Protein AF-A0A6N0BYC1-F1 (afdb_monomer)

Radius of gyration: 35.53 Å; Cα contacts (8 Å, |Δi|>4): 227; chains: 1; bounding box: 70×88×106 Å

pLDDT: mean 81.84, std 19.6, range [40.34, 98.81]

Foldseek 3Di:
DDDDDDDDDDDDDDDDPPDDDPDPPPPDPPPPAFWKKWWDDQFWIKIWGDDFQKIKIAIAGPVPRHFAAPKDKFKDKQNDTFHWADDDRRIIMTGHPGGDDAAKIKIWIWIDDPVDIDIIIMITHGDDPPPPCPVVVVVVVVVVVVVVVVVVVVVVVVVCVVVVPDDDPDDDDD

Mean predicted aligned error: 16.38 Å

Nearest PDB structures (foldseek):
  2yn3-assembly1_A  TM=4.809E-01  e=4.732E-02  Salmonella enterica subsp. enterica serovar Typhimurium str. LT2
  3mlp-assembly2_F  TM=4.481E-01  e=7.567E-02  Mus musculus
  7z0l-assembly1_A  TM=4.820E-01  e=8.333E-01  Mus musculus
  8v2c-assembly1_B  TM=4.991E-01  e=1.730E+00  Mus musculus
  3s9d-assembly1_B  TM=3.791E-01  e=1.404E+00  Homo sapiens

Secondary structure (DSSP, 8-state):
----------PPP-----------------PPPPPEEEEE-SSEEEEEEEETTEEEEEEEETTT-PBPTT-EEEEEETTEEE--EEEETTEEEEE-SSPPPSEEEEEEEEEE-SS-EEEEEEEEEE---S-THHHHHHHHHHHHHHHHHHHHHHHHHHHHHHHTT---------

Structure (mmCIF, N/CA/C/O backbone):
data_AF-A0A6N0BYC1-F1
#
_entry.id   AF-A0A6N0BYC1-F1
#
loop_
_atom_site.group_PDB
_atom_site.id
_atom_site.type_symbol
_atom_site.label_atom_id
_atom_site.label_alt_id
_atom_site.label_comp_id
_atom_site.label_asym_id
_atom_site.label_entity_id
_atom_site.label_seq_id
_atom_site.pdbx_PDB_ins_code
_atom_site.Cartn_x
_atom_site.Cartn_y
_atom_site.Cartn_z
_atom_site.occupancy
_atom_site.B_iso_or_equiv
_atom_site.auth_seq_id
_atom_site.auth_comp_id
_atom_site.auth_asym_id
_atom_site.auth_atom_id
_atom_site.pdbx_PDB_model_num
ATOM 1 N N . MET A 1 1 ? -57.024 -74.323 9.956 1.00 41.88 1 MET A N 1
ATOM 2 C CA . MET A 1 1 ? -56.116 -74.323 8.789 1.00 41.88 1 MET A CA 1
ATOM 3 C C . MET A 1 1 ? -55.891 -72.874 8.392 1.00 41.88 1 MET A C 1
ATOM 5 O O . MET A 1 1 ? -56.875 -72.208 8.110 1.00 41.88 1 MET A O 1
ATOM 9 N N . GLY A 1 2 ? -54.646 -72.390 8.446 1.00 40.34 2 GLY A N 1
ATOM 10 C CA . GLY A 1 2 ? -54.258 -71.046 7.998 1.00 40.34 2 GLY A CA 1
ATOM 11 C C . GLY A 1 2 ? -53.509 -70.246 9.064 1.00 40.34 2 GLY A C 1
ATOM 12 O O . GLY A 1 2 ? -54.106 -69.399 9.715 1.00 40.34 2 GLY A O 1
ATOM 13 N N . LEU A 1 3 ? -52.218 -70.534 9.263 1.00 41.38 3 LEU A N 1
ATOM 14 C CA . LEU A 1 3 ? -51.324 -69.700 10.071 1.00 41.38 3 LEU A CA 1
ATOM 15 C C . LEU A 1 3 ? -50.590 -68.743 9.122 1.00 41.38 3 LEU A C 1
ATOM 17 O O . LEU A 1 3 ? -49.748 -69.165 8.332 1.00 41.38 3 LEU A O 1
ATOM 21 N N . THR A 1 4 ? -50.958 -67.468 9.166 1.00 45.88 4 THR A N 1
ATOM 22 C CA . T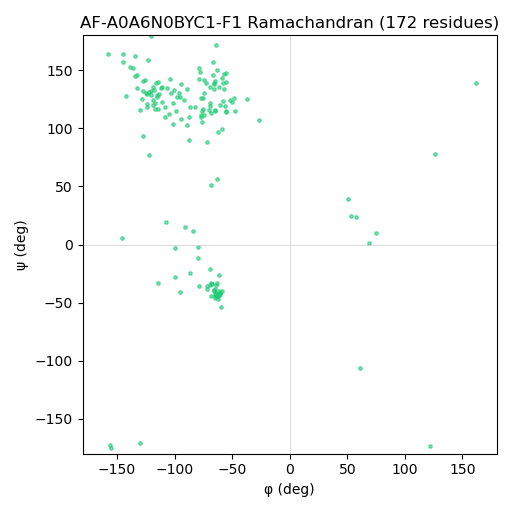HR A 1 4 ? -50.322 -66.373 8.428 1.00 45.88 4 THR A CA 1
ATOM 23 C C . THR A 1 4 ? -48.998 -66.031 9.110 1.00 45.88 4 THR A C 1
ATOM 25 O O . THR A 1 4 ? -48.996 -65.604 10.262 1.00 45.88 4 THR A O 1
ATOM 28 N N . VAL A 1 5 ? -47.867 -66.216 8.427 1.00 48.06 5 VAL A N 1
ATOM 29 C CA . VAL A 1 5 ? -46.555 -65.766 8.917 1.00 48.06 5 VAL A CA 1
ATOM 30 C C . VAL A 1 5 ? -46.204 -64.472 8.190 1.00 48.06 5 VAL A C 1
ATOM 32 O O . VAL A 1 5 ? -45.851 -64.486 7.015 1.00 48.06 5 VAL A O 1
ATOM 35 N N . LEU A 1 6 ? -46.349 -63.347 8.890 1.00 43.97 6 LEU A N 1
ATOM 36 C CA . LEU A 1 6 ? -45.891 -62.035 8.445 1.00 43.97 6 LEU A CA 1
ATOM 37 C C . LEU A 1 6 ? -44.447 -61.856 8.934 1.00 43.97 6 LEU A C 1
ATOM 39 O O . LEU A 1 6 ? -44.206 -61.636 10.119 1.00 43.97 6 LEU A O 1
ATOM 43 N N . THR A 1 7 ? -43.475 -62.013 8.038 1.00 50.56 7 THR A N 1
ATOM 44 C CA . THR A 1 7 ? -42.054 -61.794 8.335 1.00 50.56 7 THR A CA 1
ATOM 45 C C . THR A 1 7 ? -41.763 -60.298 8.435 1.00 50.56 7 THR A C 1
ATOM 47 O O . THR A 1 7 ? -41.825 -59.586 7.435 1.00 50.56 7 THR A O 1
ATOM 50 N N . LEU A 1 8 ? -41.445 -59.827 9.643 1.00 48.00 8 LEU A N 1
ATOM 51 C CA . LEU A 1 8 ? -41.042 -58.450 9.924 1.00 48.00 8 LEU A CA 1
ATOM 52 C C . LEU A 1 8 ? -39.523 -58.311 9.732 1.00 48.00 8 LEU A C 1
ATOM 54 O O . LEU A 1 8 ? -38.739 -58.855 10.508 1.00 48.00 8 LEU A O 1
ATOM 58 N N . SER A 1 9 ? -39.102 -57.603 8.687 1.00 48.00 9 SER A N 1
ATOM 59 C CA . SER A 1 9 ? -37.692 -57.292 8.432 1.00 48.00 9 SER A CA 1
ATOM 60 C C . SER A 1 9 ? -37.231 -56.158 9.353 1.00 48.00 9 SER A C 1
ATOM 62 O O . SER A 1 9 ? -37.641 -55.013 9.179 1.00 48.00 9 SER A O 1
ATOM 64 N N . LEU A 1 10 ? -36.380 -56.464 10.337 1.00 52.09 10 LEU A N 1
ATOM 65 C CA . LEU A 1 10 ? -35.685 -55.457 11.143 1.00 52.09 10 LEU A CA 1
ATOM 66 C C . LEU A 1 10 ? -34.517 -54.877 10.335 1.00 52.09 10 LEU A C 1
ATOM 68 O O . LEU A 1 10 ? -33.521 -55.556 10.091 1.00 52.09 10 LEU A O 1
ATOM 72 N N . THR A 1 11 ? -34.622 -53.612 9.941 1.00 58.09 11 THR A N 1
ATOM 73 C CA . THR A 1 11 ? -33.482 -52.826 9.457 1.00 58.09 11 THR A CA 1
ATOM 74 C C . THR A 1 11 ? -32.644 -52.373 10.657 1.00 58.09 11 THR A C 1
ATOM 76 O O . THR A 1 11 ? -33.209 -51.759 11.565 1.00 58.09 11 THR A O 1
ATOM 79 N N . PRO A 1 12 ? -31.327 -52.635 10.713 1.00 54.81 12 PRO A N 1
ATOM 80 C CA . PRO A 1 12 ? -30.502 -52.129 11.801 1.00 54.81 12 PRO A CA 1
ATOM 81 C C . PRO A 1 12 ? -30.361 -50.607 11.689 1.00 54.81 12 PRO A C 1
ATOM 83 O O . PRO A 1 12 ? -29.877 -50.085 10.687 1.00 54.81 12 PRO A O 1
ATOM 86 N N . SER A 1 13 ? -30.776 -49.899 12.737 1.00 54.91 13 SER A N 1
ATOM 87 C CA . SER A 1 13 ? -30.458 -48.488 12.936 1.00 54.91 13 SER A CA 1
ATOM 88 C C . SER A 1 13 ? -28.941 -48.330 13.036 1.00 54.91 13 SER A C 1
ATOM 90 O O . SER A 1 13 ? -28.315 -48.911 13.923 1.00 54.91 13 SER A O 1
ATOM 92 N N . SER A 1 14 ? -28.333 -47.555 12.138 1.00 57.59 14 SER A N 1
ATOM 93 C CA . SER A 1 14 ? -26.925 -47.185 12.265 1.00 57.59 14 SER A CA 1
ATOM 94 C C . SER A 1 14 ? -26.763 -46.249 13.461 1.00 57.59 14 SER A C 1
ATOM 96 O O . SER A 1 14 ? -27.265 -45.124 13.460 1.00 57.59 14 SER A O 1
ATOM 98 N N . TRP A 1 15 ? -26.072 -46.723 14.490 1.00 51.44 15 TRP A N 1
ATOM 99 C CA . TRP A 1 15 ? -25.689 -45.932 15.650 1.00 51.44 15 TRP A CA 1
ATOM 100 C C . TRP A 1 15 ? -24.515 -45.034 15.236 1.00 51.44 15 TRP A C 1
ATOM 102 O O . TRP A 1 15 ? -23.403 -45.521 15.039 1.00 51.44 15 TRP A O 1
ATOM 112 N N . ALA A 1 16 ? -24.753 -43.735 15.046 1.00 64.38 16 ALA A N 1
ATOM 113 C CA . ALA A 1 16 ? -23.659 -42.772 14.977 1.00 64.38 16 ALA A CA 1
ATOM 114 C C . ALA A 1 16 ? -23.067 -42.659 16.391 1.00 64.38 16 ALA A C 1
ATOM 116 O O . ALA A 1 16 ? -23.777 -42.304 17.333 1.00 64.38 16 ALA A O 1
ATOM 117 N N . GLY A 1 17 ? -21.804 -43.060 16.552 1.00 55.88 17 GLY A N 1
ATOM 118 C CA . GLY A 1 17 ? -21.086 -42.959 17.823 1.00 55.88 17 GLY A CA 1
ATOM 119 C C . GLY A 1 17 ? -20.900 -41.503 18.272 1.00 55.88 17 GLY A C 1
ATOM 120 O O . GLY A 1 17 ? -21.197 -40.584 17.506 1.00 55.88 17 GLY A O 1
ATOM 121 N N . PRO A 1 18 ? -20.406 -41.274 19.503 1.00 64.00 18 PRO A N 1
ATOM 122 C CA . PRO A 1 18 ? -20.116 -39.935 20.001 1.00 64.00 18 PRO A CA 1
ATOM 123 C C . PRO A 1 18 ? -19.155 -39.238 19.033 1.00 64.00 18 PRO A C 1
ATOM 125 O O . PRO A 1 18 ? -18.027 -39.694 18.841 1.00 64.00 18 PRO A O 1
ATOM 128 N N . GLY A 1 19 ? -19.628 -38.179 18.376 1.00 58.75 19 GLY A N 1
ATOM 129 C CA . GLY A 1 19 ? -18.774 -37.311 17.574 1.00 58.75 19 GLY A CA 1
ATOM 130 C C . GLY A 1 19 ? -17.660 -36.768 18.460 1.00 58.75 19 GLY A C 1
ATOM 131 O O . GLY A 1 19 ? -17.922 -36.388 19.601 1.00 58.75 19 GLY A O 1
ATOM 132 N N . HIS A 1 20 ? -16.427 -36.812 17.956 1.00 51.56 20 HIS A N 1
ATOM 133 C CA . HIS A 1 20 ? -15.251 -36.332 18.667 1.00 51.56 20 HIS A CA 1
ATOM 134 C C . HIS A 1 20 ? -15.490 -34.920 19.202 1.00 51.56 20 HIS A C 1
ATOM 136 O O . HIS A 1 20 ? -15.785 -33.999 18.443 1.00 51.56 20 HIS A O 1
ATOM 142 N N . ASP A 1 21 ? -15.340 -34.814 20.519 1.00 60.88 21 ASP A N 1
ATOM 143 C CA . ASP A 1 21 ? -14.895 -33.639 21.252 1.00 60.88 21 ASP A CA 1
ATOM 144 C C . ASP A 1 21 ? -14.009 -32.756 20.361 1.00 60.88 21 ASP A C 1
ATOM 146 O O . ASP A 1 21 ? -12.878 -33.117 20.017 1.00 60.88 21 ASP A O 1
ATOM 150 N N . HIS A 1 22 ? -14.550 -31.616 19.930 1.00 60.72 22 HIS A N 1
ATOM 151 C CA . HIS A 1 22 ? -13.723 -30.530 19.434 1.00 60.72 22 HIS A CA 1
ATOM 152 C C . HIS A 1 22 ? -13.041 -29.960 20.664 1.00 60.72 22 HIS A C 1
ATOM 154 O O . HIS A 1 22 ? -13.605 -29.084 21.315 1.00 60.72 22 HIS A O 1
ATOM 160 N N . GLY A 1 23 ? -11.886 -30.555 20.983 1.00 55.28 23 GLY A N 1
ATOM 161 C CA . GLY A 1 23 ? -11.138 -30.312 22.202 1.00 55.28 23 GLY A CA 1
ATOM 162 C C . GLY A 1 23 ? -11.205 -28.849 22.596 1.00 55.28 23 GLY A C 1
ATOM 163 O O . GLY A 1 23 ? -10.871 -27.980 21.787 1.00 55.28 23 GLY A O 1
ATOM 164 N N . ASP A 1 24 ? -11.651 -28.634 23.832 1.00 57.50 24 ASP A N 1
ATOM 165 C CA . ASP A 1 24 ? -11.793 -27.368 24.554 1.00 57.50 24 ASP A CA 1
ATOM 166 C C . ASP A 1 24 ? -10.415 -26.709 24.758 1.00 57.50 24 ASP A C 1
ATOM 168 O O . ASP A 1 24 ? -9.920 -26.486 25.863 1.00 57.50 24 ASP A O 1
ATOM 172 N N . THR A 1 25 ? -9.724 -26.483 23.645 1.00 56.72 25 THR A N 1
ATOM 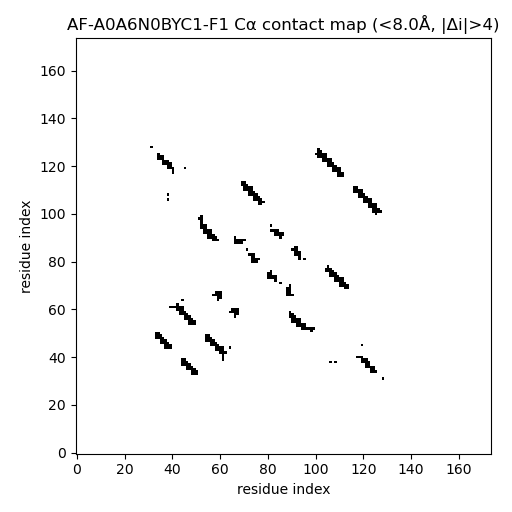173 C CA . THR A 1 25 ? -8.516 -25.687 23.578 1.00 56.72 25 THR A CA 1
ATOM 174 C C . THR A 1 25 ? -9.029 -24.262 23.665 1.00 56.72 25 THR A C 1
ATOM 176 O O . THR A 1 25 ? -9.770 -23.855 22.764 1.00 56.72 25 THR A O 1
ATOM 179 N N . PRO A 1 26 ? -8.712 -23.507 24.732 1.00 57.91 26 PRO A N 1
ATOM 180 C CA . PRO A 1 26 ? -9.148 -22.126 24.824 1.00 57.91 26 PRO A CA 1
ATOM 181 C C . PRO A 1 26 ? -8.730 -21.429 23.535 1.00 57.91 26 PRO A C 1
ATOM 183 O O . PRO A 1 26 ? -7.561 -21.510 23.148 1.00 57.91 26 PRO A O 1
ATOM 186 N N . ALA A 1 27 ? -9.707 -20.826 22.851 1.00 61.84 27 ALA A N 1
ATOM 187 C CA . ALA A 1 27 ? -9.463 -20.055 21.646 1.00 61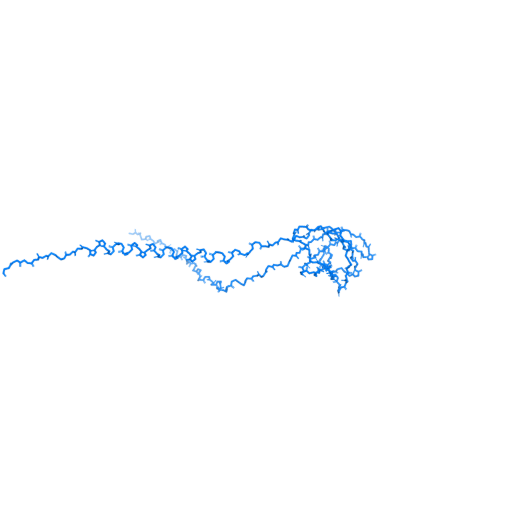.84 27 ALA A CA 1
ATOM 188 C C . ALA A 1 27 ? -8.291 -19.120 21.943 1.00 61.84 27 ALA A C 1
ATOM 190 O O . ALA A 1 27 ? -8.364 -18.293 22.857 1.00 61.84 27 ALA A O 1
ATOM 191 N N . MET A 1 28 ? -7.173 -19.324 21.245 1.00 53.72 28 MET A N 1
ATOM 192 C CA . MET A 1 28 ? -6.072 -18.381 21.315 1.00 53.72 28 MET A CA 1
ATOM 193 C C . MET A 1 28 ? -6.657 -17.044 20.880 1.00 53.72 28 MET A C 1
ATOM 195 O O . MET A 1 28 ? -7.263 -16.964 19.814 1.00 53.72 28 MET A O 1
ATOM 199 N N . THR A 1 29 ? -6.540 -16.023 21.726 1.00 52.44 29 THR A N 1
ATOM 200 C CA . THR A 1 29 ? -6.866 -14.658 21.331 1.00 52.44 29 THR A CA 1
ATOM 201 C C . THR A 1 29 ? -5.964 -14.323 20.150 1.00 52.44 29 THR A C 1
ATOM 203 O O . THR A 1 29 ? -4.781 -14.041 20.342 1.00 52.44 29 THR A O 1
ATOM 206 N N . GLU A 1 30 ? -6.493 -14.418 18.930 1.00 58.16 30 GLU A N 1
ATOM 207 C CA . GLU A 1 30 ? -5.854 -13.839 17.758 1.00 58.16 30 GLU A CA 1
ATOM 208 C C . GLU A 1 30 ? -5.659 -12.356 18.084 1.00 58.16 30 GLU A C 1
ATOM 210 O O . GLU A 1 30 ? -6.616 -11.632 18.368 1.00 58.16 30 GLU A O 1
ATOM 215 N N . GLY A 1 31 ? -4.398 -11.926 18.183 1.00 62.28 31 GLY A N 1
ATOM 216 C CA . GLY A 1 31 ? -4.089 -10.510 18.336 1.00 62.28 31 GLY A CA 1
ATOM 217 C C . GLY A 1 31 ? -4.693 -9.742 17.164 1.00 62.28 31 GLY A C 1
ATOM 218 O O . GLY A 1 31 ? -4.766 -10.283 16.060 1.00 62.28 31 GLY A O 1
ATOM 219 N N . ALA A 1 32 ? -5.126 -8.501 17.406 1.00 69.88 32 ALA A N 1
ATOM 220 C CA . ALA A 1 32 ? -5.669 -7.646 16.355 1.00 69.88 32 ALA A CA 1
ATOM 221 C C . ALA A 1 32 ? -4.726 -7.653 15.143 1.00 69.88 32 ALA A C 1
ATOM 223 O O . ALA A 1 32 ? -3.512 -7.453 15.277 1.00 69.88 32 ALA A O 1
ATOM 224 N N . ALA A 1 33 ? -5.277 -7.966 13.972 1.00 80.62 33 ALA A N 1
ATOM 225 C CA . ALA A 1 33 ? -4.499 -8.043 12.752 1.00 80.62 33 ALA A CA 1
ATOM 226 C C . ALA A 1 33 ? -3.954 -6.649 12.406 1.00 80.62 33 ALA A C 1
ATOM 228 O O . ALA A 1 33 ? -4.653 -5.651 12.551 1.00 80.62 33 ALA A O 1
ATOM 229 N N . SER A 1 34 ? -2.709 -6.563 11.930 1.00 91.50 34 SER A N 1
ATOM 230 C CA . SER A 1 34 ? -2.147 -5.275 11.507 1.00 91.50 34 SER A CA 1
ATOM 231 C C . SER A 1 34 ? -3.004 -4.631 10.404 1.00 91.50 34 SER A C 1
ATOM 233 O O . SER A 1 34 ? -3.422 -5.359 9.486 1.00 91.50 34 SER A O 1
ATOM 235 N N . PRO A 1 35 ? -3.224 -3.299 10.450 1.00 95.19 35 PRO A N 1
ATOM 236 C CA . PRO A 1 35 ? -3.954 -2.586 9.411 1.00 95.19 35 PRO A CA 1
ATOM 237 C C . PRO A 1 35 ? -3.346 -2.817 8.032 1.00 95.19 35 PRO A C 1
ATOM 239 O O . PRO A 1 35 ? -2.121 -2.853 7.870 1.00 95.19 35 PRO A O 1
ATOM 242 N N . ARG A 1 36 ? -4.208 -2.988 7.031 1.00 96.62 36 ARG A N 1
ATOM 243 C CA . ARG A 1 36 ? -3.800 -3.313 5.666 1.00 96.62 36 ARG A CA 1
ATOM 244 C C . ARG A 1 36 ? -4.710 -2.660 4.641 1.00 96.62 36 ARG A C 1
ATOM 246 O O . ARG A 1 36 ? -5.865 -2.375 4.938 1.00 96.62 36 ARG A O 1
ATOM 253 N N . PHE A 1 37 ? -4.195 -2.492 3.434 1.00 98.00 37 PHE A N 1
ATOM 254 C CA . PHE A 1 37 ? -4.976 -2.073 2.277 1.00 98.00 37 PHE A CA 1
ATOM 255 C C . PHE A 1 37 ? -4.643 -2.932 1.062 1.00 98.00 37 PHE A C 1
ATOM 257 O O . PHE A 1 37 ? -3.585 -3.565 1.000 1.00 98.00 37 PHE A O 1
ATOM 264 N N . THR A 1 38 ? -5.536 -2.889 0.081 1.00 98.19 38 THR A N 1
ATOM 265 C CA . THR A 1 38 ? -5.322 -3.470 -1.242 1.00 98.19 38 THR A CA 1
ATOM 266 C C . THR A 1 38 ? -5.550 -2.393 -2.295 1.00 98.19 38 THR A C 1
ATOM 268 O O . THR A 1 38 ? -6.449 -1.563 -2.153 1.00 98.19 38 THR A O 1
ATOM 271 N N . ALA A 1 39 ? -4.730 -2.399 -3.339 1.00 98.38 39 ALA A N 1
ATOM 272 C CA . ALA A 1 39 ? -4.915 -1.591 -4.535 1.00 98.38 39 ALA A CA 1
ATOM 273 C C . ALA A 1 39 ? -4.720 -2.502 -5.754 1.00 98.38 39 ALA A C 1
ATOM 275 O O . ALA A 1 39 ? -3.801 -3.318 -5.764 1.00 98.38 39 ALA A O 1
ATOM 276 N N . VAL A 1 40 ? -5.603 -2.411 -6.747 1.00 97.94 40 VAL A N 1
ATOM 277 C CA . VAL A 1 40 ? -5.660 -3.366 -7.869 1.00 97.94 40 VAL A CA 1
ATOM 278 C C . VAL A 1 40 ? -5.803 -2.621 -9.188 1.00 97.94 40 VAL A C 1
ATOM 280 O O . VAL A 1 40 ? -6.495 -1.602 -9.256 1.00 97.94 40 VAL A O 1
ATOM 283 N N . SER A 1 41 ? -5.179 -3.157 -10.231 1.00 97.69 41 SER A N 1
ATOM 284 C CA . SER A 1 41 ? -5.385 -2.784 -11.628 1.00 97.69 41 SER A CA 1
ATOM 285 C C . SER A 1 41 ? -5.619 -4.025 -12.499 1.00 97.69 41 SER A C 1
ATOM 287 O O . SER A 1 41 ? -5.815 -5.124 -11.983 1.00 97.69 41 SER A O 1
ATOM 289 N N . GLU A 1 42 ? -5.641 -3.869 -13.828 1.00 96.94 42 GLU A N 1
ATOM 290 C CA . GLU A 1 42 ? -5.760 -5.022 -14.734 1.00 96.94 42 GLU A CA 1
ATOM 291 C C . GLU A 1 42 ? -4.519 -5.929 -14.702 1.00 96.94 42 GLU A C 1
ATOM 293 O O . GLU A 1 42 ? -4.648 -7.146 -14.846 1.00 96.94 42 GLU A O 1
ATOM 298 N N . SER A 1 43 ? -3.329 -5.348 -14.516 1.00 97.75 43 SER A N 1
ATOM 299 C CA . SER A 1 43 ? -2.052 -6.072 -14.565 1.00 97.75 43 SER A CA 1
ATOM 300 C C . SER A 1 43 ? -1.493 -6.430 -13.188 1.00 97.75 43 SER A C 1
ATOM 302 O O . SER A 1 43 ? -0.747 -7.409 -13.071 1.00 97.75 43 SER A O 1
ATOM 304 N N . PHE A 1 44 ? -1.805 -5.639 -12.157 1.00 98.62 44 PHE A N 1
ATOM 305 C CA . PHE A 1 44 ? -1.138 -5.724 -10.861 1.00 98.62 44 PHE A CA 1
ATOM 306 C C . PHE A 1 44 ? -2.098 -5.750 -9.671 1.00 98.62 44 PHE A C 1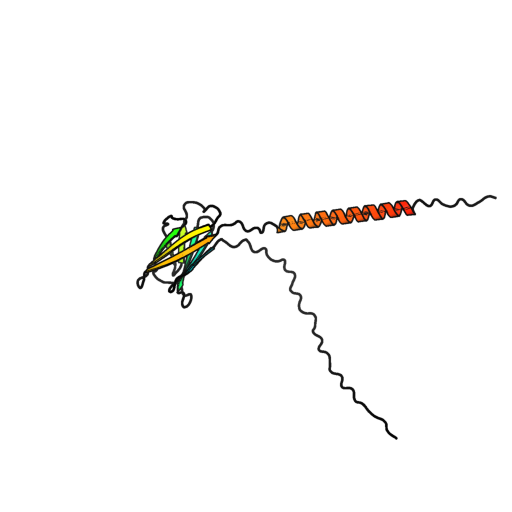
ATOM 308 O O . PHE A 1 44 ? -3.111 -5.051 -9.631 1.00 98.62 44 PHE A O 1
ATOM 315 N N . GLU A 1 45 ? -1.702 -6.494 -8.644 1.00 98.56 45 GLU A N 1
ATOM 316 C CA . GLU A 1 45 ? -2.294 -6.460 -7.311 1.00 98.56 45 GLU A CA 1
ATOM 317 C C . GLU A 1 45 ? -1.239 -6.021 -6.302 1.00 98.56 45 GLU A C 1
ATOM 319 O O . GLU A 1 45 ? -0.110 -6.513 -6.299 1.00 98.56 45 GLU A O 1
ATOM 324 N N . LEU A 1 46 ? -1.603 -5.077 -5.438 1.00 98.81 46 LEU A N 1
ATOM 325 C CA . LEU A 1 46 ? -0.740 -4.571 -4.385 1.00 98.81 46 LEU A CA 1
ATOM 326 C C . LEU A 1 46 ? -1.422 -4.721 -3.029 1.00 98.81 46 LEU A C 1
ATOM 328 O O . LEU A 1 46 ? -2.536 -4.234 -2.826 1.00 98.81 46 LEU A O 1
ATOM 332 N N . VAL A 1 47 ? -0.712 -5.311 -2.072 1.00 98.62 47 VAL A N 1
ATOM 333 C CA . VAL A 1 47 ? -1.121 -5.370 -0.665 1.00 98.62 47 VAL A CA 1
ATOM 334 C C . VAL A 1 47 ? -0.134 -4.583 0.182 1.00 98.62 47 VAL A C 1
ATOM 336 O O . VAL A 1 47 ? 1.067 -4.837 0.141 1.00 98.62 47 VAL A O 1
ATOM 339 N N . GLY A 1 48 ? -0.640 -3.649 0.984 1.00 98.38 48 GLY A N 1
ATOM 340 C CA . GLY A 1 48 ? 0.151 -2.917 1.967 1.00 98.38 48 GLY A CA 1
ATOM 341 C C . GLY A 1 48 ? -0.227 -3.290 3.394 1.00 98.38 48 GLY A C 1
ATOM 342 O O . GLY A 1 48 ? -1.410 -3.363 3.711 1.00 98.38 48 GLY A O 1
ATOM 343 N N . ILE A 1 49 ? 0.762 -3.501 4.264 1.00 98.00 49 ILE A N 1
ATOM 344 C CA . ILE A 1 49 ? 0.576 -3.832 5.685 1.00 98.00 49 ILE A CA 1
ATOM 345 C C . ILE A 1 49 ? 1.331 -2.814 6.540 1.00 98.00 49 ILE A C 1
ATOM 347 O O . ILE A 1 49 ? 2.554 -2.692 6.427 1.00 98.00 49 ILE A O 1
ATOM 351 N N . LEU A 1 50 ? 0.610 -2.102 7.407 1.00 97.25 50 LEU A N 1
ATOM 352 C CA . LEU A 1 50 ? 1.172 -1.098 8.306 1.00 97.25 50 LEU A CA 1
ATOM 353 C C . LEU A 1 50 ? 1.461 -1.691 9.691 1.00 97.25 50 LEU A C 1
ATOM 355 O O . LEU A 1 50 ? 0.581 -2.236 10.352 1.00 97.25 50 LEU A O 1
ATOM 359 N N . GLN A 1 51 ? 2.694 -1.516 10.162 1.00 94.94 51 GLN A N 1
ATOM 360 C CA . GLN A 1 51 ? 3.157 -1.881 11.500 1.00 94.94 51 GLN A CA 1
ATOM 361 C C . GLN A 1 51 ? 3.832 -0.663 12.142 1.00 94.94 51 GLN A C 1
ATOM 363 O O . GLN A 1 51 ? 5.015 -0.384 11.927 1.00 94.94 51 GLN A O 1
ATOM 368 N N . GLY A 1 52 ? 3.057 0.114 12.903 1.00 93.62 52 GLY A N 1
ATOM 369 C CA . GLY A 1 52 ? 3.504 1.394 13.458 1.00 93.62 52 GLY A CA 1
ATOM 370 C C . GLY A 1 52 ? 3.887 2.377 12.347 1.00 93.62 52 GLY A C 1
ATOM 371 O O . GLY A 1 52 ? 3.025 2.899 11.647 1.00 93.62 52 GLY A O 1
ATOM 372 N N . LYS A 1 53 ? 5.191 2.616 12.168 1.00 96.44 53 LYS A N 1
ATOM 373 C CA . LYS A 1 53 ? 5.741 3.507 11.126 1.00 96.44 53 LYS A CA 1
ATOM 374 C C . LYS A 1 53 ? 6.272 2.773 9.899 1.00 96.44 53 LYS A C 1
ATOM 376 O O . LYS A 1 53 ? 6.757 3.420 8.975 1.00 96.44 53 LYS A O 1
ATOM 381 N N . GLN A 1 54 ? 6.247 1.446 9.902 1.00 97.88 54 GLN A N 1
ATOM 382 C CA . GLN A 1 54 ? 6.746 0.646 8.795 1.00 97.88 54 GLN A CA 1
ATOM 383 C C . GLN A 1 54 ? 5.574 0.158 7.954 1.00 97.88 54 GLN A C 1
ATOM 385 O O . GLN A 1 54 ? 4.688 -0.524 8.460 1.00 97.88 54 GLN A O 1
ATOM 390 N N . LEU A 1 55 ? 5.580 0.499 6.672 1.00 98.25 55 LEU A N 1
ATOM 391 C CA . LEU A 1 55 ? 4.629 -0.008 5.694 1.00 98.25 55 LEU A CA 1
ATOM 392 C C . LEU A 1 55 ? 5.366 -0.977 4.768 1.00 98.25 55 LEU A C 1
ATOM 394 O O . LEU A 1 55 ? 6.316 -0.590 4.088 1.00 98.25 55 LEU A O 1
ATOM 398 N N . THR A 1 56 ? 4.938 -2.235 4.767 1.00 98.56 56 THR A N 1
ATOM 399 C CA . THR A 1 56 ? 5.460 -3.269 3.860 1.00 98.56 56 THR A CA 1
ATOM 400 C C . THR A 1 56 ? 4.476 -3.448 2.718 1.00 98.56 56 THR A C 1
ATOM 402 O O . THR A 1 56 ? 3.275 -3.540 2.967 1.00 98.56 56 THR A O 1
ATOM 405 N N . LEU A 1 57 ? 4.970 -3.469 1.486 1.00 98.75 57 LEU A N 1
ATOM 406 C CA . LEU A 1 57 ? 4.174 -3.591 0.271 1.00 98.75 57 LEU A CA 1
ATOM 407 C C . LEU A 1 57 ? 4.569 -4.865 -0.477 1.00 98.75 57 LEU A C 1
ATOM 409 O O . LEU A 1 57 ? 5.760 -5.123 -0.661 1.00 98.75 57 LEU A O 1
ATOM 413 N N . TYR A 1 58 ? 3.569 -5.601 -0.946 1.00 98.75 58 TYR A N 1
ATOM 414 C CA . TYR A 1 58 ? 3.708 -6.793 -1.776 1.00 98.75 58 TYR A CA 1
ATOM 415 C C . TYR A 1 58 ? 3.013 -6.543 -3.109 1.00 98.75 58 TYR A C 1
ATOM 417 O O . TYR A 1 58 ? 1.847 -6.154 -3.112 1.00 98.75 58 TYR A O 1
ATOM 425 N N . LEU A 1 59 ? 3.740 -6.708 -4.210 1.00 98.81 59 LEU A N 1
ATOM 426 C CA . LEU A 1 59 ? 3.284 -6.474 -5.575 1.00 98.81 59 LEU A CA 1
ATOM 427 C C . LEU A 1 59 ? 3.323 -7.779 -6.370 1.00 98.81 59 LEU A C 1
ATOM 429 O O . LEU A 1 59 ? 4.407 -8.292 -6.673 1.00 98.81 59 LEU A O 1
ATOM 433 N N . ASP A 1 60 ? 2.147 -8.213 -6.804 1.00 98.69 60 ASP A N 1
ATOM 434 C CA . ASP A 1 60 ? 1.937 -9.446 -7.550 1.00 98.69 60 ASP A CA 1
ATOM 435 C C . ASP A 1 60 ? 1.248 -9.166 -8.900 1.00 98.69 60 ASP A C 1
ATOM 437 O O . ASP A 1 60 ? 0.619 -8.126 -9.107 1.00 98.69 60 ASP A O 1
ATOM 441 N N . GLN A 1 61 ? 1.386 -10.085 -9.856 1.00 98.31 61 GLN A N 1
ATOM 442 C CA . GLN A 1 61 ? 0.630 -10.058 -11.109 1.00 98.31 61 GLN A CA 1
ATOM 443 C C . GLN A 1 61 ? -0.815 -10.494 -10.851 1.00 98.31 61 GLN A C 1
ATOM 445 O O . GLN A 1 61 ? -1.036 -11.577 -10.313 1.00 98.31 61 GLN A O 1
ATOM 450 N N . SER A 1 62 ? -1.802 -9.734 -11.330 1.00 97.81 62 SER A N 1
ATOM 451 C CA . SER A 1 62 ? -3.226 -10.082 -11.151 1.00 97.81 62 SER A CA 1
ATOM 452 C C . SER A 1 62 ? -3.613 -11.417 -11.798 1.00 97.81 62 SER A C 1
ATOM 454 O O . SER A 1 62 ? -4.567 -12.071 -11.388 1.00 97.81 62 SER A O 1
ATOM 456 N N . ALA A 1 63 ? -2.885 -11.843 -12.835 1.00 97.38 63 ALA A N 1
ATOM 457 C CA . ALA A 1 63 ? -3.217 -13.047 -13.594 1.00 97.38 63 ALA A CA 1
ATOM 458 C C . ALA A 1 63 ? -2.958 -14.354 -12.824 1.00 97.38 63 ALA A C 1
ATOM 460 O O . ALA A 1 63 ? -3.683 -15.332 -13.016 1.00 97.38 63 ALA A O 1
ATOM 461 N N . ASP A 1 64 ? -1.901 -14.398 -12.009 1.00 97.62 64 ASP A N 1
ATOM 462 C CA . ASP A 1 64 ? -1.422 -15.631 -11.370 1.00 97.62 64 ASP A CA 1
ATOM 463 C C . ASP A 1 64 ? -0.843 -15.439 -9.959 1.00 97.62 64 ASP A C 1
ATOM 465 O O . ASP A 1 64 ? -0.341 -16.396 -9.367 1.00 97.62 64 ASP A O 1
ATOM 469 N N . ASN A 1 65 ? -0.930 -14.226 -9.412 1.00 97.94 65 ASN A N 1
ATOM 470 C CA . ASN A 1 65 ? -0.417 -13.844 -8.101 1.00 97.94 65 ASN A CA 1
ATOM 471 C C . ASN A 1 65 ? 1.097 -14.084 -7.924 1.00 97.94 65 ASN A C 1
ATOM 473 O O . ASN A 1 65 ? 1.583 -14.260 -6.804 1.00 97.94 65 ASN A O 1
ATOM 477 N N . SER A 1 66 ? 1.857 -14.134 -9.024 1.00 98.25 66 SER A N 1
ATOM 478 C CA . SER A 1 66 ? 3.316 -14.215 -8.963 1.00 98.25 66 SER A CA 1
ATOM 479 C C . SER A 1 66 ? 3.933 -12.842 -8.669 1.00 98.25 66 SER A C 1
ATOM 481 O O . SER A 1 66 ? 3.462 -11.838 -9.208 1.00 98.25 66 SER A O 1
ATOM 483 N N . PRO A 1 67 ? 5.013 -12.769 -7.871 1.00 98.12 67 PRO A N 1
ATOM 484 C CA . PRO A 1 67 ? 5.626 -11.497 -7.513 1.00 98.12 67 PRO A CA 1
ATOM 485 C C . PRO A 1 67 ? 6.230 -10.811 -8.739 1.00 98.12 67 PRO A C 1
ATOM 487 O O . PRO A 1 67 ? 6.872 -11.452 -9.579 1.00 98.12 67 PRO A O 1
ATOM 490 N N . VAL A 1 68 ? 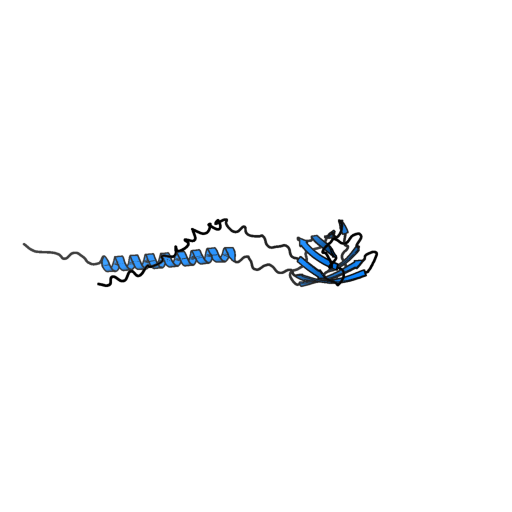6.059 -9.492 -8.838 1.00 98.12 68 VAL A N 1
ATOM 491 C CA . VAL A 1 68 ? 6.514 -8.720 -10.002 1.00 98.12 68 VAL A CA 1
ATOM 492 C C . VAL A 1 68 ? 8.013 -8.395 -9.880 1.00 98.12 68 VAL A C 1
ATOM 494 O O . VAL A 1 68 ? 8.419 -7.680 -8.957 1.00 98.12 68 VAL A O 1
ATOM 497 N N . PRO A 1 69 ? 8.869 -8.869 -10.807 1.00 96.50 69 PRO A N 1
ATOM 498 C CA . PRO A 1 69 ? 10.297 -8.574 -10.781 1.00 96.50 69 PRO A CA 1
ATOM 499 C C . PRO A 1 69 ? 10.612 -7.175 -11.315 1.00 96.50 69 PRO A C 1
ATOM 501 O O . PRO A 1 69 ? 9.911 -6.648 -12.179 1.00 96.50 69 PRO A O 1
ATOM 504 N N . ASP A 1 70 ? 11.712 -6.602 -10.818 1.00 95.50 70 ASP A N 1
ATOM 505 C CA . ASP A 1 70 ? 12.313 -5.348 -11.298 1.00 95.50 70 ASP A CA 1
ATOM 506 C C . ASP A 1 70 ? 11.353 -4.142 -11.363 1.00 95.50 70 ASP A C 1
ATOM 508 O O . ASP A 1 70 ? 11.577 -3.188 -12.114 1.00 95.50 70 ASP A O 1
ATOM 512 N N . ALA A 1 71 ? 10.284 -4.165 -10.564 1.00 97.56 71 ALA A N 1
ATOM 513 C CA . ALA A 1 71 ? 9.350 -3.057 -10.447 1.00 97.56 71 ALA A CA 1
ATOM 514 C C . ALA A 1 71 ? 9.919 -1.935 -9.569 1.00 97.56 71 ALA A C 1
ATOM 516 O O . ALA A 1 71 ? 10.659 -2.156 -8.606 1.00 97.56 71 ALA A O 1
ATOM 517 N N . ARG A 1 72 ? 9.535 -0.703 -9.892 1.00 98.19 72 ARG A N 1
ATOM 518 C CA . ARG A 1 72 ? 9.722 0.475 -9.044 1.00 98.19 72 ARG A CA 1
ATOM 519 C C . ARG A 1 72 ? 8.357 1.005 -8.649 1.00 98.19 72 ARG A C 1
ATOM 521 O O . ARG A 1 72 ? 7.459 1.057 -9.483 1.00 98.19 72 ARG A O 1
ATOM 528 N N . LEU A 1 73 ? 8.229 1.414 -7.393 1.00 98.62 73 LEU A N 1
ATOM 529 C CA . LEU A 1 73 ? 6.999 1.983 -6.860 1.00 98.62 73 LEU A CA 1
ATOM 530 C C . LEU A 1 73 ? 7.193 3.462 -6.539 1.00 98.62 73 LEU A C 1
ATOM 532 O O . LEU A 1 73 ? 8.168 3.839 -5.886 1.00 98.62 73 LEU A O 1
ATOM 536 N N . GLU A 1 74 ? 6.227 4.279 -6.943 1.00 98.50 74 GLU A N 1
ATOM 537 C CA . GLU A 1 74 ? 6.045 5.633 -6.428 1.00 98.50 74 GLU A CA 1
ATOM 538 C C . GLU A 1 74 ? 4.792 5.644 -5.551 1.00 98.50 74 GLU A C 1
ATOM 540 O O . GLU A 1 74 ? 3.682 5.506 -6.058 1.00 98.50 74 GLU A O 1
ATOM 545 N N . LEU A 1 75 ? 4.972 5.775 -4.235 1.00 98.56 75 LEU A N 1
ATOM 546 C CA . LEU A 1 75 ? 3.875 5.813 -3.271 1.00 98.56 75 LEU A CA 1
ATOM 547 C C . LEU A 1 75 ? 3.502 7.257 -2.940 1.00 98.56 75 LEU A C 1
ATOM 549 O O . LEU A 1 75 ? 4.351 8.057 -2.536 1.00 98.56 75 LEU A O 1
ATOM 553 N N . GLU A 1 76 ? 2.211 7.547 -3.012 1.00 98.38 76 GLU A N 1
ATOM 554 C CA . GLU A 1 76 ? 1.577 8.698 -2.393 1.00 98.38 76 GLU A CA 1
ATOM 555 C C . GLU A 1 76 ? 0.565 8.219 -1.347 1.00 98.38 76 GLU A C 1
ATOM 557 O O . GLU A 1 76 ? -0.350 7.453 -1.643 1.00 98.38 76 GLU A O 1
ATOM 562 N N . LEU A 1 77 ? 0.748 8.655 -0.102 1.00 97.88 77 LEU A N 1
ATOM 563 C CA . LEU A 1 77 ? -0.075 8.266 1.040 1.00 97.88 77 LEU A CA 1
ATOM 564 C C . LEU A 1 77 ? -0.555 9.523 1.756 1.00 97.88 77 LEU A C 1
ATOM 566 O O . LEU A 1 77 ? 0.259 10.373 2.121 1.00 97.88 77 LEU A O 1
ATOM 570 N N . ALA A 1 78 ? -1.872 9.658 1.927 1.00 94.38 78 ALA A N 1
ATOM 571 C CA . ALA A 1 78 ? -2.496 10.853 2.506 1.00 94.38 78 ALA A CA 1
ATOM 572 C C . ALA A 1 78 ? -2.030 12.168 1.830 1.00 94.38 78 ALA A C 1
ATOM 574 O O . ALA A 1 78 ? -1.775 13.177 2.491 1.00 94.38 78 ALA A O 1
ATOM 575 N N . GLY A 1 79 ? -1.871 12.141 0.500 1.00 93.94 79 GLY A N 1
ATOM 576 C CA . GLY A 1 79 ? -1.418 13.283 -0.306 1.00 93.94 79 GLY A CA 1
ATOM 577 C C . GLY A 1 79 ? 0.081 13.597 -0.210 1.00 93.94 79 GLY A C 1
ATOM 578 O O . GLY A 1 79 ? 0.519 14.651 -0.671 1.00 93.94 79 GLY A O 1
ATOM 579 N N . GLN A 1 80 ? 0.883 12.727 0.416 1.00 96.06 80 GLN A N 1
ATOM 580 C CA . GLN A 1 80 ? 2.332 12.894 0.538 1.00 96.06 80 GLN A CA 1
ATOM 581 C C . GLN A 1 80 ? 3.073 11.816 -0.241 1.00 96.06 80 GLN A C 1
ATOM 583 O O . GLN A 1 80 ? 2.836 10.628 -0.043 1.00 96.06 80 GLN A O 1
ATOM 588 N N . LYS A 1 81 ? 4.025 12.225 -1.082 1.00 97.25 81 LYS A N 1
ATOM 589 C CA . LYS A 1 81 ? 4.926 11.292 -1.764 1.00 97.25 81 LYS A CA 1
ATOM 590 C C . LYS A 1 81 ? 5.973 10.763 -0.793 1.00 97.25 81 LYS A C 1
ATOM 592 O O . LYS A 1 81 ? 6.686 11.554 -0.172 1.00 97.25 81 LYS A O 1
ATOM 597 N N . ILE A 1 82 ? 6.088 9.442 -0.690 1.00 97.31 82 ILE A N 1
ATOM 598 C CA . ILE A 1 82 ? 6.990 8.771 0.252 1.00 97.31 82 ILE A CA 1
ATOM 599 C C . ILE A 1 82 ? 7.953 7.863 -0.526 1.00 97.31 82 ILE A C 1
ATOM 601 O O . ILE A 1 82 ? 7.511 7.102 -1.387 1.00 97.31 82 ILE A O 1
ATOM 605 N N . PRO A 1 83 ? 9.272 7.924 -0.258 1.00 95.88 83 PRO A N 1
ATOM 606 C CA . PRO A 1 83 ? 10.234 7.059 -0.927 1.00 95.88 83 PRO A CA 1
ATOM 607 C C . PRO A 1 83 ? 10.018 5.588 -0.555 1.00 95.88 83 PRO A C 1
ATOM 609 O O . PRO A 1 83 ? 9.903 5.241 0.623 1.00 95.88 83 PRO A O 1
ATOM 612 N N . VAL A 1 84 ? 10.034 4.728 -1.571 1.00 98.19 84 VAL A N 1
ATOM 613 C CA . VAL A 1 84 ? 9.867 3.278 -1.439 1.00 98.19 84 VAL A CA 1
ATOM 614 C C . VAL A 1 84 ? 11.205 2.577 -1.658 1.00 98.19 84 VAL A C 1
ATOM 616 O O . VAL A 1 84 ? 11.942 2.906 -2.588 1.00 98.19 84 VAL A O 1
ATOM 619 N N . GLN A 1 85 ? 11.533 1.612 -0.799 1.00 97.88 85 GLN A N 1
ATOM 620 C CA . GLN A 1 85 ? 12.762 0.821 -0.882 1.00 97.88 85 GLN A CA 1
ATOM 621 C C . GLN A 1 85 ? 12.419 -0.617 -1.265 1.00 97.88 85 GLN A C 1
ATOM 623 O O . GLN A 1 85 ? 11.663 -1.275 -0.557 1.00 97.88 85 GLN A O 1
ATOM 628 N N . ALA A 1 86 ? 12.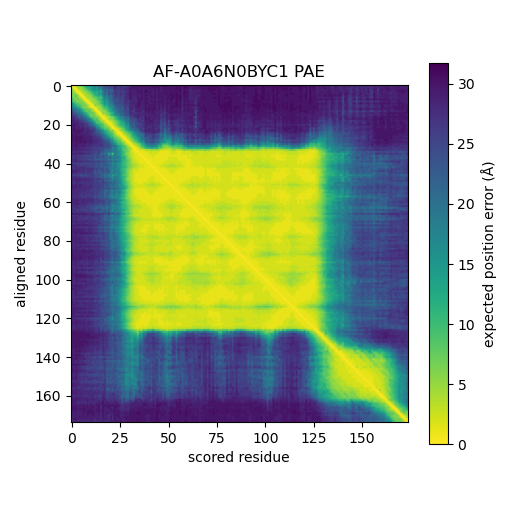985 -1.117 -2.362 1.00 97.19 86 ALA A N 1
ATOM 629 C CA . ALA A 1 86 ? 12.875 -2.532 -2.709 1.00 97.19 86 ALA A CA 1
ATOM 630 C C . ALA A 1 86 ? 13.689 -3.385 -1.722 1.00 97.19 86 ALA A C 1
ATOM 632 O O . ALA A 1 86 ? 14.829 -3.038 -1.406 1.00 97.19 86 ALA A O 1
ATOM 633 N N . GLN A 1 87 ? 13.103 -4.486 -1.252 1.00 96.62 87 GLN A N 1
ATOM 634 C CA . GLN A 1 87 ? 13.752 -5.465 -0.366 1.00 96.62 87 GLN A CA 1
ATOM 635 C C . GLN A 1 87 ? 13.921 -6.829 -1.040 1.00 96.62 87 GLN A C 1
ATOM 637 O O . GLN A 1 87 ? 14.913 -7.518 -0.808 1.00 96.62 87 GLN A O 1
ATOM 642 N N . GLY A 1 88 ? 12.984 -7.196 -1.912 1.00 94.94 88 GLY A N 1
ATOM 643 C CA . GLY A 1 88 ? 12.976 -8.465 -2.627 1.00 94.94 88 GLY A CA 1
ATOM 644 C C . GLY A 1 88 ? 12.178 -8.373 -3.922 1.00 94.94 88 GLY A C 1
ATOM 645 O O . GLY A 1 88 ? 11.755 -7.297 -4.343 1.00 94.94 88 GLY A O 1
ATOM 646 N N . VAL A 1 89 ? 11.975 -9.516 -4.575 1.00 97.50 89 VAL A N 1
ATOM 647 C CA . VAL A 1 89 ? 11.122 -9.600 -5.770 1.00 97.50 89 VAL A CA 1
ATOM 648 C C . VAL A 1 89 ? 9.674 -9.383 -5.338 1.00 97.50 89 VAL A C 1
ATOM 650 O O . VAL A 1 89 ? 9.176 -10.143 -4.515 1.00 97.50 89 VAL A O 1
ATOM 653 N N . GLY A 1 90 ? 9.025 -8.341 -5.861 1.00 97.62 90 GLY A N 1
ATOM 654 C CA . GLY A 1 90 ? 7.669 -7.958 -5.462 1.00 97.62 90 GLY A CA 1
ATOM 655 C C . GLY A 1 90 ? 7.544 -7.401 -4.037 1.00 97.62 90 GLY A C 1
ATOM 656 O O . GLY A 1 90 ? 6.442 -7.056 -3.639 1.00 97.62 90 GLY A O 1
ATOM 657 N N . GLU A 1 91 ? 8.629 -7.270 -3.266 1.00 98.56 91 GLU A N 1
ATOM 658 C CA . GLU A 1 91 ? 8.581 -6.842 -1.861 1.00 98.56 91 GLU A CA 1
ATOM 659 C C . GLU A 1 91 ? 9.275 -5.495 -1.655 1.00 98.56 91 GLU A C 1
ATOM 661 O O . GLU A 1 91 ? 10.441 -5.296 -2.024 1.00 98.56 91 GLU A O 1
ATOM 666 N N . PHE A 1 92 ? 8.566 -4.575 -1.002 1.00 98.62 92 PHE A N 1
ATOM 667 C CA . PHE A 1 92 ? 9.035 -3.223 -0.745 1.00 98.62 92 PHE A CA 1
ATOM 668 C C . PHE A 1 92 ? 8.731 -2.780 0.683 1.00 98.62 92 PHE A C 1
ATOM 670 O O . PHE A 1 92 ? 7.752 -3.191 1.297 1.00 98.62 92 PHE A O 1
ATOM 677 N N . VAL A 1 93 ? 9.558 -1.877 1.200 1.00 98.25 93 VAL A N 1
ATOM 678 C CA . VAL A 1 93 ? 9.403 -1.289 2.529 1.00 98.25 93 VAL A CA 1
ATOM 679 C C . VAL A 1 93 ? 9.435 0.229 2.439 1.00 98.25 93 VAL A C 1
ATOM 681 O O . VAL A 1 93 ? 10.221 0.832 1.702 1.00 98.25 93 VAL A O 1
ATOM 684 N N . VAL A 1 94 ? 8.577 0.846 3.241 1.00 98.06 94 VAL A N 1
ATOM 685 C CA . VAL A 1 94 ? 8.438 2.286 3.400 1.00 98.06 94 VAL A CA 1
ATOM 686 C C . VAL A 1 94 ? 8.524 2.620 4.885 1.00 98.06 94 VAL A C 1
ATOM 688 O O . VAL A 1 94 ? 7.843 2.013 5.711 1.00 98.06 94 VAL A O 1
ATOM 691 N N . SER A 1 95 ? 9.344 3.615 5.222 1.00 97.25 95 SER A N 1
ATOM 692 C CA . SER A 1 95 ? 9.446 4.151 6.581 1.00 97.25 95 SER A CA 1
ATOM 693 C C . SER A 1 95 ? 8.747 5.503 6.651 1.00 97.25 95 SER A C 1
ATOM 695 O O . SER A 1 95 ? 9.211 6.479 6.059 1.00 97.25 95 SER A O 1
ATOM 697 N N . LEU A 1 96 ? 7.640 5.569 7.385 1.00 96.88 96 LEU A N 1
ATOM 698 C CA . LEU A 1 96 ? 6.902 6.803 7.627 1.00 96.88 96 LEU A CA 1
ATOM 699 C C . LEU A 1 96 ? 7.651 7.677 8.644 1.00 96.88 96 LEU A C 1
ATOM 701 O O . LEU A 1 96 ? 8.199 7.184 9.632 1.00 96.88 96 LEU A O 1
ATOM 705 N N . ALA A 1 97 ? 7.646 8.996 8.439 1.00 95.00 97 ALA A N 1
ATOM 706 C CA . ALA A 1 97 ? 8.273 9.936 9.376 1.00 95.00 97 ALA A CA 1
ATOM 707 C C . ALA A 1 97 ? 7.594 9.916 10.762 1.00 95.00 97 ALA A C 1
ATOM 709 O O . ALA A 1 97 ? 8.235 10.074 11.805 1.00 95.00 97 ALA A O 1
ATOM 710 N N . GLN A 1 98 ? 6.284 9.682 10.771 1.00 94.06 98 GLN A N 1
ATOM 711 C CA . GLN A 1 98 ? 5.440 9.585 11.954 1.00 94.06 98 GLN A CA 1
ATOM 712 C C . GLN A 1 98 ? 4.349 8.538 11.728 1.00 94.06 98 GLN A C 1
ATOM 714 O O . GLN A 1 98 ? 4.108 8.134 10.592 1.00 94.06 98 GLN A O 1
ATOM 719 N N . GLU A 1 99 ? 3.716 8.092 12.809 1.00 94.50 99 GLU A N 1
ATOM 720 C CA . GLU A 1 99 ? 2.547 7.216 12.704 1.00 94.50 99 GLU A CA 1
ATOM 721 C C . GLU A 1 99 ? 1.387 7.987 12.075 1.00 94.50 99 GLU A C 1
ATOM 723 O O . GLU A 1 99 ? 1.254 9.201 12.263 1.00 94.50 99 GLU A O 1
ATOM 728 N N . LEU A 1 100 ? 0.571 7.27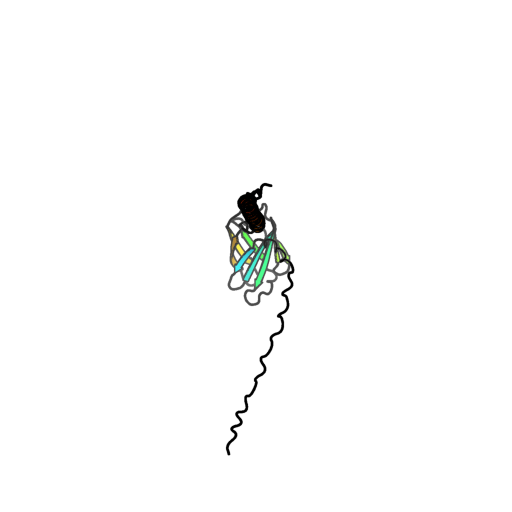9 11.299 1.00 94.75 100 LEU A N 1
ATOM 729 C CA . LEU A 1 100 ? -0.635 7.851 10.721 1.00 94.75 100 LEU A CA 1
ATOM 730 C C . LEU A 1 100 ? -1.684 8.041 11.822 1.00 94.75 100 LEU A C 1
ATOM 732 O O . LEU A 1 100 ? -1.838 7.165 12.675 1.00 94.75 100 LEU A O 1
ATOM 736 N N . PRO A 1 101 ? -2.412 9.168 11.823 1.00 93.69 101 PRO A N 1
ATOM 737 C CA . PRO A 1 101 ? -3.521 9.345 12.746 1.00 93.69 101 PRO A CA 1
ATOM 738 C C . PRO A 1 101 ? -4.652 8.352 12.420 1.00 93.69 101 PRO A C 1
ATOM 740 O O . PRO A 1 101 ? -4.757 7.912 11.273 1.00 93.69 101 PRO A O 1
ATOM 743 N N . PRO A 1 102 ? -5.528 8.026 13.386 1.00 93.81 102 PRO A N 1
ATOM 744 C CA . PRO A 1 102 ? -6.710 7.210 13.123 1.00 93.81 102 PRO A CA 1
ATOM 745 C C . PRO A 1 102 ? -7.591 7.787 12.004 1.00 93.81 102 PRO A C 1
ATOM 747 O O . PRO A 1 102 ? -7.694 9.009 11.859 1.00 93.81 102 PRO A O 1
ATOM 750 N N . GLY A 1 103 ? -8.242 6.905 11.248 1.00 94.31 103 GLY A N 1
ATOM 751 C CA . GLY A 1 103 ? -9.123 7.223 10.124 1.00 94.31 103 GLY A CA 1
ATOM 752 C C . GLY A 1 103 ? -8.683 6.595 8.799 1.00 94.31 103 GLY A C 1
ATOM 753 O O . GLY A 1 103 ? -7.744 5.802 8.747 1.00 94.31 103 GLY A O 1
ATOM 754 N N . GLN A 1 104 ? -9.373 6.977 7.725 1.00 96.44 104 GLN A N 1
ATOM 755 C CA . GLN A 1 104 ? -9.120 6.498 6.364 1.00 96.44 104 GLN A CA 1
ATOM 756 C C . GLN A 1 104 ? -8.091 7.378 5.647 1.00 96.44 104 GLN A C 1
ATOM 758 O O . GLN A 1 104 ? -8.176 8.610 5.666 1.00 96.44 104 GLN A O 1
ATOM 763 N N . HIS A 1 105 ? -7.128 6.734 4.991 1.00 97.75 105 HIS A N 1
ATOM 764 C CA . HIS A 1 105 ? -6.042 7.382 4.260 1.00 97.75 105 HIS A CA 1
ATOM 765 C C . HIS A 1 105 ? -6.022 6.906 2.815 1.00 97.75 105 HIS A C 1
ATOM 767 O O . HIS A 1 105 ? -5.781 5.730 2.546 1.00 97.75 105 HIS A O 1
ATOM 773 N N . ALA A 1 106 ? -6.206 7.832 1.876 1.00 97.94 106 ALA A N 1
ATOM 774 C CA . ALA A 1 106 ? -6.061 7.531 0.459 1.00 97.94 106 ALA A CA 1
ATOM 775 C C . ALA A 1 106 ? -4.627 7.082 0.142 1.00 97.94 106 ALA A C 1
ATOM 777 O O . ALA A 1 106 ? -3.651 7.709 0.579 1.00 97.94 106 ALA A O 1
ATOM 778 N N . VAL A 1 107 ? -4.521 6.018 -0.651 1.00 98.50 107 VAL A N 1
ATOM 779 C CA . VAL A 1 107 ? -3.266 5.460 -1.148 1.00 98.50 107 VAL A CA 1
ATOM 780 C C . VAL A 1 107 ? -3.288 5.495 -2.670 1.00 98.50 107 VAL A C 1
ATOM 782 O O . VAL A 1 107 ? -4.218 4.997 -3.302 1.00 98.50 107 VAL A O 1
ATOM 785 N N . MET A 1 108 ? -2.238 6.042 -3.267 1.00 98.50 108 MET A N 1
ATOM 786 C CA . MET A 1 108 ? -1.971 5.936 -4.696 1.00 98.50 108 MET A CA 1
ATOM 787 C C . MET A 1 108 ? -0.572 5.371 -4.899 1.00 98.50 108 MET A C 1
ATOM 789 O O . MET A 1 108 ? 0.390 5.848 -4.300 1.00 98.50 108 MET A O 1
ATOM 793 N N . VAL A 1 109 ? -0.453 4.356 -5.747 1.00 98.75 109 VAL A N 1
ATOM 794 C CA . VAL A 1 109 ? 0.822 3.715 -6.059 1.00 98.75 109 VAL A CA 1
ATOM 795 C C . VAL A 1 109 ? 0.980 3.630 -7.562 1.00 98.75 109 VAL A C 1
ATOM 797 O O . VAL A 1 109 ? 0.230 2.927 -8.233 1.00 98.75 109 VAL A O 1
ATOM 800 N N . THR A 1 110 ? 1.978 4.326 -8.093 1.00 98.62 110 THR A N 1
ATOM 801 C CA . THR A 1 110 ? 2.384 4.147 -9.486 1.00 98.62 110 THR A CA 1
ATOM 802 C C . THR A 1 110 ? 3.388 3.005 -9.550 1.00 98.62 110 THR A C 1
ATOM 804 O O . THR A 1 110 ? 4.468 3.084 -8.958 1.00 98.62 110 THR A O 1
ATOM 807 N N . VAL A 1 111 ? 3.038 1.948 -10.272 1.00 98.56 111 VAL A N 1
ATOM 808 C CA . VAL A 1 111 ? 3.911 0.814 -10.570 1.00 98.56 111 VAL A CA 1
ATOM 809 C C . VAL A 1 111 ? 4.611 1.100 -11.889 1.00 98.56 111 VAL A C 1
ATOM 811 O O . VAL A 1 111 ? 3.964 1.340 -12.905 1.00 98.56 111 VAL A O 1
ATOM 814 N N . VAL A 1 112 ? 5.940 1.068 -11.885 1.00 98.31 112 VAL A N 1
ATOM 815 C CA . VAL A 1 112 ? 6.761 1.254 -13.084 1.00 98.31 112 VAL A CA 1
ATOM 816 C C . VAL A 1 112 ? 7.576 -0.009 -13.318 1.00 98.31 112 VAL A C 1
ATOM 818 O O . VAL A 1 112 ? 8.408 -0.384 -12.490 1.00 98.31 112 VAL A O 1
ATOM 821 N N . THR A 1 113 ? 7.373 -0.643 -14.469 1.00 97.19 113 THR A N 1
ATOM 822 C CA . THR A 1 113 ? 8.159 -1.796 -14.927 1.00 97.19 113 THR A CA 1
ATOM 823 C C . THR A 1 113 ? 8.836 -1.482 -16.262 1.00 97.19 113 THR A C 1
ATOM 825 O O . THR A 1 113 ? 8.676 -0.403 -16.830 1.00 97.19 113 THR A O 1
ATOM 828 N N . ALA A 1 114 ? 9.593 -2.437 -16.808 1.00 96.00 114 ALA A N 1
ATOM 829 C CA . ALA A 1 114 ? 10.132 -2.314 -18.163 1.00 96.00 114 ALA A CA 1
ATOM 830 C C . ALA A 1 114 ? 9.057 -2.395 -19.267 1.00 96.00 114 ALA A C 1
ATOM 832 O O . ALA A 1 114 ? 9.313 -1.976 -20.394 1.00 96.00 114 ALA A O 1
ATOM 833 N N . ARG A 1 115 ? 7.890 -2.982 -18.968 1.00 94.69 115 ARG A N 1
ATOM 834 C CA . ARG A 1 115 ? 6.823 -3.250 -19.946 1.00 94.69 115 ARG A CA 1
ATOM 835 C C . ARG A 1 115 ? 5.771 -2.151 -19.960 1.00 94.69 115 ARG A C 1
ATOM 837 O O . ARG A 1 115 ? 5.312 -1.764 -21.028 1.00 94.69 115 ARG A O 1
ATOM 844 N N . GLU A 1 116 ? 5.414 -1.664 -18.781 1.00 96.69 116 GLU A N 1
ATOM 845 C CA . GLU A 1 116 ? 4.317 -0.724 -18.599 1.00 96.69 116 GLU A CA 1
ATOM 846 C C . GLU A 1 116 ? 4.443 0.069 -17.297 1.00 96.69 116 GLU A C 1
ATOM 848 O O . GLU A 1 116 ? 5.190 -0.304 -16.382 1.00 96.69 116 GLU A O 1
ATOM 853 N N . THR A 1 117 ? 3.676 1.156 -17.251 1.00 98.06 117 THR A N 1
ATOM 854 C CA . THR A 1 117 ? 3.437 1.973 -16.066 1.00 98.06 117 THR A CA 1
ATOM 855 C C . THR A 1 117 ? 1.945 1.980 -15.794 1.00 98.06 117 THR A C 1
ATOM 857 O O . THR A 1 117 ? 1.167 2.248 -16.709 1.00 98.06 117 THR A O 1
ATOM 860 N N . ASP A 1 118 ? 1.570 1.744 -14.544 1.00 98.25 118 ASP A N 1
ATOM 861 C CA . ASP A 1 118 ? 0.175 1.674 -14.125 1.00 98.25 118 ASP A CA 1
ATOM 862 C C . ASP A 1 118 ? -0.035 2.376 -12.778 1.00 98.25 118 ASP A C 1
ATOM 864 O O . ASP A 1 118 ? 0.892 2.481 -11.974 1.00 98.25 118 ASP A O 1
ATOM 868 N N . LEU A 1 119 ? -1.243 2.882 -12.541 1.00 98.25 119 LEU A N 1
ATOM 869 C CA . LEU A 1 119 ? -1.620 3.597 -11.326 1.00 98.25 119 LEU A CA 1
ATOM 870 C C . LEU A 1 119 ? -2.668 2.798 -10.554 1.00 98.25 119 LEU A C 1
ATOM 872 O O . LEU A 1 119 ? -3.800 2.638 -11.003 1.00 98.25 119 LEU A O 1
ATOM 876 N N . LEU A 1 120 ? -2.304 2.371 -9.350 1.00 98.62 120 LEU A N 1
ATOM 877 C CA . LEU A 1 120 ? -3.164 1.631 -8.440 1.00 98.62 120 LEU A CA 1
ATOM 878 C C . LEU A 1 120 ? -3.662 2.577 -7.342 1.00 98.62 120 LEU A C 1
ATOM 880 O O . LEU A 1 120 ? -2.871 3.279 -6.709 1.00 98.62 120 LEU A O 1
ATOM 884 N N . ALA A 1 121 ? -4.970 2.585 -7.097 1.00 98.25 121 ALA A N 1
ATOM 885 C CA . ALA A 1 121 ? -5.595 3.364 -6.031 1.00 98.25 121 ALA A CA 1
ATOM 886 C C . ALA A 1 121 ? -6.204 2.436 -4.976 1.00 98.25 121 ALA A C 1
ATOM 888 O O . ALA A 1 121 ? -6.795 1.408 -5.306 1.00 98.25 121 ALA A O 1
ATOM 889 N N . GLY A 1 122 ? -6.060 2.809 -3.709 1.00 98.19 122 GLY A N 1
ATOM 890 C CA . GLY A 1 122 ? -6.599 2.078 -2.570 1.00 98.19 122 GLY A CA 1
ATOM 891 C C . GLY A 1 122 ? -6.803 2.990 -1.367 1.00 98.19 122 GLY A C 1
ATOM 892 O O . GLY A 1 122 ? -6.596 4.204 -1.436 1.00 98.19 122 GLY A O 1
ATOM 893 N N . GLU A 1 123 ? -7.203 2.397 -0.250 1.00 97.94 123 GLU A N 1
ATOM 894 C CA . GLU A 1 123 ? -7.489 3.134 0.976 1.00 97.94 123 GLU A CA 1
ATOM 895 C C . GLU A 1 123 ? -7.022 2.329 2.188 1.00 97.94 123 GLU A C 1
ATOM 897 O O . GLU A 1 123 ? -7.330 1.143 2.316 1.00 97.94 123 GLU A O 1
ATOM 902 N N . LEU A 1 124 ? -6.233 2.965 3.053 1.00 97.44 124 LEU A N 1
ATOM 903 C CA . LEU A 1 124 ? -5.753 2.386 4.299 1.00 97.44 124 LEU A CA 1
ATOM 904 C C . LEU A 1 124 ? -6.627 2.876 5.440 1.00 97.44 124 LEU A C 1
ATOM 906 O O . LEU A 1 124 ? -6.625 4.063 5.760 1.00 97.44 124 LEU A O 1
ATOM 910 N N . ASP A 1 125 ? -7.337 1.943 6.059 1.00 95.06 125 ASP A N 1
ATOM 911 C CA . ASP A 1 125 ? -8.213 2.236 7.178 1.00 95.06 125 ASP A CA 1
ATOM 912 C C . ASP A 1 125 ? -7.535 1.950 8.528 1.00 95.06 125 ASP A C 1
ATOM 914 O O . ASP A 1 125 ? -7.000 0.861 8.753 1.00 95.06 125 ASP A O 1
ATOM 918 N N . LEU A 1 126 ? -7.544 2.945 9.418 1.00 93.25 126 LEU A N 1
ATOM 919 C CA . LEU A 1 126 ? -6.968 2.905 10.760 1.00 93.25 126 LEU A CA 1
ATOM 920 C C . LEU A 1 126 ? -8.050 3.201 11.803 1.00 93.25 126 LEU A C 1
ATOM 922 O O . LEU A 1 126 ? -8.104 4.298 12.365 1.00 93.25 126 LEU A O 1
ATOM 926 N N . HIS A 1 127 ? -8.897 2.216 12.086 1.00 85.88 127 HIS A N 1
ATOM 927 C CA . HIS A 1 127 ? -9.811 2.249 13.227 1.00 85.88 127 HIS A CA 1
ATOM 928 C C . HIS A 1 127 ? -9.286 1.345 14.347 1.00 85.88 127 HIS A C 1
ATOM 930 O O . HIS A 1 127 ? -8.722 0.284 14.089 1.00 85.88 127 HIS A O 1
ATOM 936 N N . GLU A 1 128 ? -9.451 1.766 15.602 1.00 66.44 128 GLU A N 1
ATOM 937 C CA . GLU A 1 128 ? -9.269 0.852 16.729 1.00 66.44 128 GLU A CA 1
ATOM 938 C C . GLU A 1 128 ? -10.359 -0.219 16.636 1.00 66.44 128 GLU A C 1
ATOM 940 O O . GLU A 1 128 ? -11.546 0.093 16.746 1.00 66.44 128 GLU A O 1
ATOM 945 N N . ASP A 1 129 ? -9.968 -1.475 16.414 1.00 57.97 129 ASP A N 1
ATOM 946 C CA . ASP A 1 129 ? -10.902 -2.594 16.487 1.00 57.97 129 ASP A CA 1
ATOM 947 C C . ASP A 1 129 ? -11.572 -2.585 17.872 1.00 57.97 129 ASP A C 1
ATOM 949 O O . ASP A 1 129 ? -10.906 -2.718 18.905 1.00 57.97 129 ASP A O 1
ATOM 953 N N . GLU A 1 130 ? -12.903 -2.449 17.911 1.00 51.19 130 GLU A N 1
ATOM 954 C CA . GLU A 1 130 ? -13.736 -2.527 19.123 1.00 51.19 130 GLU A CA 1
ATOM 955 C C . GLU A 1 130 ? -13.768 -3.959 19.707 1.00 51.19 130 GLU A C 1
ATOM 957 O O . GLU A 1 130 ? -14.821 -4.558 19.930 1.00 51.19 130 GLU A O 1
ATOM 962 N N . HIS A 1 131 ? -12.616 -4.589 19.925 1.00 50.69 131 HIS A N 1
ATOM 963 C CA . HIS A 1 131 ? -12.511 -5.950 20.468 1.00 50.69 131 HIS A CA 1
ATOM 964 C C . HIS A 1 131 ? -12.014 -5.975 21.919 1.00 50.69 131 HIS A C 1
ATOM 966 O O . HIS A 1 131 ? -11.654 -7.018 22.462 1.00 50.69 131 HIS A O 1
ATOM 972 N N . SER A 1 132 ? -12.119 -4.845 22.621 1.00 48.41 132 SER A N 1
ATOM 973 C CA . SER A 1 132 ? -11.903 -4.745 24.070 1.00 48.41 132 SER A CA 1
ATOM 974 C C . SER A 1 132 ? -13.138 -5.112 24.919 1.00 48.41 132 SER A C 1
ATOM 976 O O . SER A 1 132 ? -13.134 -4.928 26.135 1.00 48.41 132 SER A O 1
ATOM 978 N N . HIS A 1 133 ? -14.193 -5.700 24.339 1.00 52.25 133 HIS A N 1
ATOM 979 C CA . HIS A 1 133 ? -15.394 -6.098 25.094 1.00 52.25 133 HIS A CA 1
ATOM 980 C C . HIS A 1 133 ? -15.274 -7.418 25.876 1.00 52.25 133 HIS A C 1
ATOM 982 O O . HIS A 1 133 ? -16.111 -7.688 26.745 1.00 52.25 133 HIS A O 1
ATOM 988 N N . ALA A 1 134 ? -14.232 -8.223 25.643 1.00 55.66 134 ALA A N 1
ATOM 989 C CA . ALA A 1 134 ? -14.069 -9.509 26.326 1.00 55.66 134 ALA A CA 1
ATOM 990 C C . ALA A 1 134 ? -13.885 -9.360 27.853 1.00 55.66 134 ALA A C 1
ATOM 992 O O . ALA A 1 134 ? -14.401 -10.168 28.626 1.00 55.66 134 ALA A O 1
ATOM 993 N N . GLN A 1 135 ? -13.216 -8.295 28.311 1.00 56.72 135 GLN A N 1
ATOM 994 C CA . GLN A 1 135 ? -12.986 -8.063 29.745 1.00 56.72 135 GLN A CA 1
ATOM 995 C C . GLN A 1 135 ? -14.225 -7.493 30.452 1.00 56.72 135 GLN A C 1
ATOM 997 O O . GLN A 1 135 ? -14.530 -7.871 31.586 1.00 56.72 135 GLN A O 1
ATOM 1002 N N . THR A 1 136 ? -14.992 -6.644 29.766 1.00 59.03 136 THR A N 1
ATOM 1003 C CA . THR A 1 136 ? -16.233 -6.053 30.291 1.00 59.03 136 THR A CA 1
ATOM 1004 C C . THR A 1 136 ? -17.338 -7.100 30.439 1.00 59.03 136 THR A C 1
ATOM 1006 O O . THR A 1 136 ? -18.104 -7.059 31.404 1.00 59.03 136 THR A O 1
ATOM 1009 N N . GLY A 1 137 ? -17.387 -8.086 29.535 1.00 66.50 137 GLY A N 1
ATOM 1010 C CA . GLY A 1 137 ? -18.327 -9.203 29.609 1.00 66.50 137 GLY A CA 1
ATOM 1011 C C . GLY A 1 137 ? -18.160 -10.027 30.888 1.00 66.50 137 GLY A C 1
ATOM 1012 O O . GLY A 1 137 ? -19.113 -10.186 31.646 1.00 66.50 137 GLY A O 1
ATOM 1013 N N . LEU A 1 138 ? -16.949 -10.509 31.180 1.00 72.06 138 LEU A N 1
ATOM 1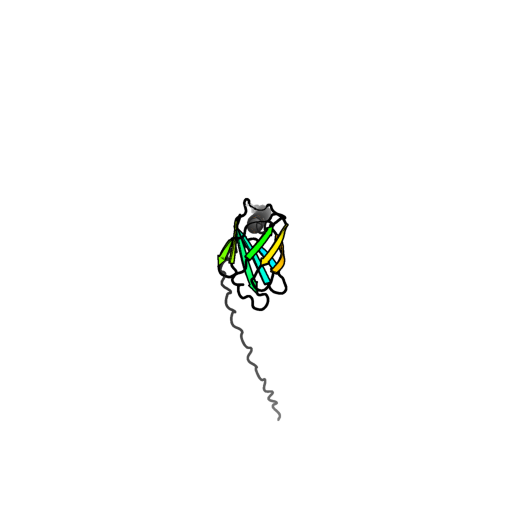014 C CA . LEU A 1 138 ? -16.700 -11.382 32.337 1.00 72.06 138 LEU A CA 1
ATOM 1015 C C . LEU A 1 138 ? -17.045 -10.714 33.678 1.00 72.06 138 LEU A C 1
ATOM 1017 O O . LEU A 1 138 ? -17.672 -11.338 34.536 1.00 72.06 138 LEU A O 1
ATOM 1021 N N . LEU A 1 139 ? -16.694 -9.435 33.848 1.00 77.06 139 LEU A N 1
ATOM 1022 C CA . LEU A 1 139 ? -17.038 -8.671 35.051 1.00 77.06 139 LEU A CA 1
ATOM 1023 C C . LEU A 1 139 ? -18.552 -8.479 35.192 1.00 77.06 139 LEU A C 1
ATOM 1025 O O . LEU A 1 139 ? -19.089 -8.641 36.289 1.00 77.06 139 LEU A O 1
ATOM 1029 N N . ALA A 1 140 ? -19.253 -8.195 34.093 1.00 79.62 140 ALA A N 1
ATOM 1030 C CA . ALA A 1 140 ? -20.707 -8.077 34.101 1.00 79.62 140 ALA A CA 1
ATOM 1031 C C . ALA A 1 140 ? -21.380 -9.402 34.504 1.00 79.62 140 ALA A C 1
ATOM 1033 O O . ALA A 1 140 ? -22.234 -9.414 35.391 1.00 79.62 140 ALA A O 1
ATOM 1034 N N . TRP A 1 141 ? -20.952 -10.531 33.930 1.00 77.75 141 TRP A N 1
ATOM 1035 C CA . TRP A 1 141 ? -21.478 -11.860 34.270 1.00 77.75 141 TRP A CA 1
ATOM 1036 C C . TRP A 1 141 ? -21.242 -12.235 35.741 1.00 77.75 141 TRP A C 1
ATOM 1038 O O . TRP A 1 141 ? -22.151 -12.759 36.389 1.00 77.75 141 TRP A O 1
ATOM 1048 N N . LEU A 1 142 ? -20.070 -11.915 36.305 1.00 87.31 142 LEU A N 1
ATOM 1049 C CA . LEU A 1 142 ? -19.777 -12.141 37.727 1.00 87.31 142 LEU A CA 1
ATOM 1050 C C . LEU A 1 142 ? -20.649 -11.283 38.654 1.00 87.31 142 LEU A C 1
ATOM 1052 O O . LEU A 1 142 ? -21.112 -11.775 39.685 1.00 87.31 142 LEU A O 1
ATOM 1056 N N . LEU A 1 143 ? -20.920 -10.026 38.287 1.00 84.88 143 LEU A N 1
ATOM 1057 C CA . LEU A 1 143 ? -21.820 -9.152 39.047 1.00 84.88 143 LEU A CA 1
ATOM 1058 C C . LEU A 1 143 ? -23.262 -9.676 39.036 1.00 84.88 143 LEU A C 1
ATOM 1060 O O . LEU A 1 143 ? -23.900 -9.729 40.091 1.00 84.88 143 LEU A O 1
ATOM 1064 N N . TYR A 1 144 ? -23.761 -10.128 37.881 1.00 84.88 144 TYR A N 1
ATOM 1065 C CA . TYR A 1 144 ? -25.088 -10.744 37.787 1.00 84.88 144 TYR A CA 1
ATOM 1066 C C . TYR A 1 144 ? -25.176 -12.056 38.579 1.00 84.88 144 TYR A C 1
ATOM 1068 O O . TYR A 1 144 ? -26.147 -12.263 39.311 1.00 84.88 144 TYR A O 1
ATOM 1076 N N . ALA A 1 145 ? -24.151 -12.912 38.504 1.00 86.81 145 ALA A N 1
ATOM 1077 C CA . ALA A 1 145 ? -24.087 -14.152 39.280 1.00 86.81 145 ALA A CA 1
ATOM 1078 C C . ALA A 1 145 ? -24.052 -13.885 40.798 1.00 86.81 14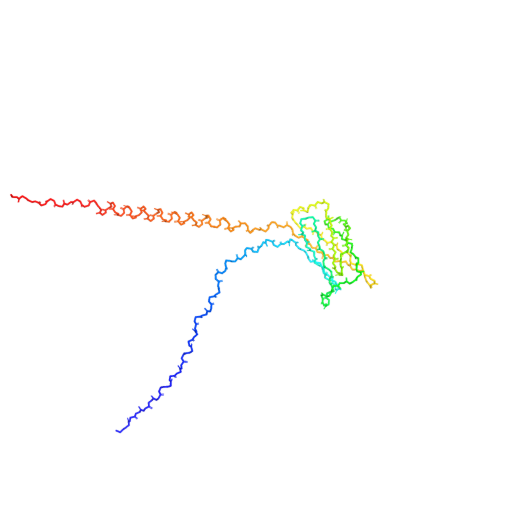5 ALA A C 1
ATOM 1080 O O . ALA A 1 145 ? -24.771 -14.529 41.568 1.00 86.81 145 ALA A O 1
ATOM 1081 N N . GLY A 1 146 ? -23.272 -12.889 41.230 1.00 87.12 146 GLY A N 1
ATOM 1082 C CA . GLY A 1 146 ? -23.205 -12.461 42.626 1.00 87.12 146 GLY A CA 1
ATOM 1083 C C . GLY A 1 146 ? -24.543 -11.933 43.146 1.00 87.12 146 GLY A C 1
ATOM 1084 O O . GLY A 1 146 ? -24.983 -12.323 44.230 1.00 87.12 146 GLY A O 1
ATOM 1085 N N . LEU A 1 147 ? -25.233 -11.104 42.357 1.00 89.75 147 LEU A N 1
ATOM 1086 C CA . LEU A 1 147 ? -26.549 -10.574 42.717 1.00 89.75 147 LEU A CA 1
ATOM 1087 C C . LEU A 1 147 ? -27.595 -11.694 42.839 1.00 89.75 147 LEU A C 1
ATOM 1089 O O . LEU A 1 147 ? -28.365 -11.715 43.802 1.00 89.75 147 LEU A O 1
ATOM 1093 N N . ALA A 1 148 ? -27.591 -12.654 41.908 1.00 87.94 148 ALA A N 1
ATOM 1094 C CA . ALA A 1 148 ? -28.494 -13.802 41.940 1.00 87.94 148 ALA A CA 1
ATOM 1095 C C . ALA A 1 148 ? -28.297 -14.660 43.204 1.00 87.94 148 ALA A C 1
ATOM 1097 O O . ALA A 1 148 ? -29.277 -15.031 43.858 1.00 87.94 148 ALA A O 1
ATOM 1098 N N . LEU A 1 149 ? -27.045 -14.915 43.604 1.00 90.19 149 LEU A N 1
ATOM 1099 C CA . LEU A 1 149 ? -26.729 -15.644 44.839 1.00 90.19 149 LEU A CA 1
ATOM 1100 C C . LEU A 1 149 ? -27.174 -14.890 46.097 1.00 90.19 149 LEU A C 1
ATOM 1102 O O . LEU A 1 149 ? -27.686 -15.504 47.035 1.00 90.19 149 LEU A O 1
ATOM 1106 N N . LEU A 1 150 ? -27.028 -13.565 46.116 1.00 90.38 150 LEU A N 1
ATOM 1107 C CA . LEU A 1 150 ? -27.456 -12.724 47.235 1.00 90.38 150 LEU A CA 1
ATOM 1108 C C . LEU A 1 150 ? -28.983 -12.759 47.407 1.00 90.38 150 LEU A C 1
ATOM 1110 O O . LEU A 1 150 ? -29.482 -12.949 48.519 1.00 90.38 150 LEU A O 1
ATOM 1114 N N . ILE A 1 151 ? -29.730 -12.659 46.304 1.00 90.94 151 ILE A N 1
ATOM 1115 C CA . ILE A 1 151 ? -31.196 -12.782 46.302 1.00 90.94 151 ILE A CA 1
ATOM 1116 C C . ILE A 1 151 ? -31.621 -14.173 46.793 1.00 90.94 151 ILE A C 1
ATOM 1118 O O . ILE A 1 151 ? -32.534 -14.286 47.621 1.00 90.94 151 ILE A O 1
ATOM 1122 N N . LEU A 1 152 ? -30.942 -15.232 46.341 1.00 90.56 152 LEU A N 1
ATOM 1123 C CA . LEU A 1 152 ? -31.210 -16.604 46.777 1.00 90.56 152 LEU A CA 1
ATOM 1124 C C . LEU A 1 152 ? -30.947 -16.788 48.282 1.00 90.56 152 LEU A C 1
ATOM 1126 O O . LEU A 1 152 ? -31.767 -17.357 49.004 1.00 90.56 152 LEU A O 1
ATOM 1130 N N . ALA A 1 153 ? -29.836 -16.254 48.790 1.00 88.62 153 ALA A N 1
ATOM 1131 C CA . ALA A 1 153 ? -29.500 -16.322 50.209 1.00 88.62 153 ALA A CA 1
ATOM 1132 C C . ALA A 1 153 ? -30.532 -15.583 51.078 1.00 88.62 153 ALA A C 1
ATOM 1134 O O . ALA A 1 153 ? -30.987 -16.117 52.095 1.00 88.62 153 ALA A O 1
ATOM 1135 N N . LEU A 1 154 ? -30.952 -14.385 50.658 1.00 90.31 154 LEU A N 1
ATOM 1136 C CA . LEU A 1 154 ? -31.960 -13.588 51.363 1.00 90.31 154 LEU A CA 1
ATOM 1137 C C . LEU A 1 154 ? -33.337 -14.260 51.362 1.00 90.31 154 LEU A C 1
ATOM 1139 O O . LEU A 1 154 ? -34.025 -14.255 52.386 1.00 90.31 154 LEU A O 1
ATOM 1143 N N . SER A 1 155 ? -33.732 -14.881 50.250 1.00 87.19 155 SER A N 1
ATOM 1144 C CA . SER A 1 155 ? -35.002 -15.610 50.157 1.00 87.19 155 SER A CA 1
ATOM 1145 C C . SER A 1 155 ? -35.006 -16.874 51.023 1.00 87.19 155 SER A C 1
ATOM 1147 O O . SER A 1 155 ? -35.952 -17.069 51.791 1.00 87.19 155 SER A O 1
ATOM 1149 N N . VAL A 1 156 ? -33.935 -17.678 51.014 1.00 87.12 156 VAL A N 1
ATOM 1150 C CA . VAL A 1 156 ? -33.792 -18.846 51.909 1.00 87.12 156 VAL A CA 1
ATOM 1151 C C . VAL A 1 156 ? -33.800 -18.423 53.379 1.00 87.12 156 VAL A C 1
ATOM 1153 O O . VAL A 1 156 ? -34.481 -19.038 54.205 1.00 87.12 156 VAL A O 1
ATOM 1156 N N . TRP A 1 157 ? -33.083 -17.355 53.726 1.00 86.12 157 TRP A N 1
ATOM 1157 C CA . TRP A 1 157 ? -33.052 -16.828 55.089 1.00 86.12 157 TRP A CA 1
ATOM 1158 C C . TRP A 1 157 ? -34.417 -16.301 55.549 1.00 86.12 157 TRP A C 1
ATOM 1160 O O . TRP A 1 157 ? -34.861 -16.607 56.660 1.00 86.12 157 TRP A O 1
ATOM 1170 N N . GLY A 1 158 ? -35.125 -15.574 54.681 1.00 84.62 158 GLY A N 1
ATOM 1171 C CA . GLY A 1 158 ? -36.488 -15.110 54.933 1.00 84.62 158 GLY A CA 1
ATOM 1172 C C . GLY A 1 158 ? -37.467 -16.266 55.150 1.00 84.62 158 GLY A C 1
ATOM 1173 O O . GLY A 1 158 ? -38.268 -16.232 56.088 1.00 84.62 158 GLY A O 1
ATOM 1174 N N . LEU A 1 159 ? -37.358 -17.327 54.345 1.00 81.31 159 LEU A N 1
ATOM 1175 C CA . LEU A 1 159 ? -38.182 -18.528 54.473 1.00 81.31 159 LEU A CA 1
ATOM 1176 C C . LEU A 1 159 ? -37.900 -19.257 55.797 1.00 81.31 159 LEU A C 1
ATOM 1178 O O . LEU A 1 159 ? -38.828 -19.559 56.548 1.00 81.31 159 LEU A O 1
ATOM 1182 N N . ARG A 1 160 ? -36.621 -19.437 56.158 1.00 78.19 160 ARG A N 1
ATOM 1183 C CA . ARG A 1 160 ? -36.208 -20.025 57.448 1.00 78.19 160 ARG A CA 1
ATOM 1184 C C . ARG A 1 160 ? -36.730 -19.234 58.646 1.00 78.19 160 ARG A C 1
ATOM 1186 O O . ARG A 1 160 ? -37.191 -19.836 59.611 1.00 78.19 160 ARG A O 1
ATOM 1193 N N . ARG A 1 161 ? -36.731 -17.898 58.584 1.00 76.44 161 ARG A N 1
ATOM 1194 C CA . ARG A 1 161 ? -37.301 -17.051 59.650 1.00 76.44 161 ARG A CA 1
ATOM 1195 C C . ARG A 1 161 ? -38.820 -17.159 59.765 1.00 76.44 161 ARG A C 1
ATOM 1197 O O . ARG A 1 161 ? -39.343 -17.059 60.874 1.00 76.44 161 ARG A O 1
ATOM 1204 N N . ARG A 1 162 ? -39.533 -17.362 58.652 1.00 71.69 162 ARG A N 1
ATOM 1205 C CA . ARG A 1 162 ? -40.993 -17.555 58.663 1.00 71.69 162 ARG A CA 1
ATOM 1206 C C . ARG A 1 162 ? -41.396 -18.918 59.227 1.00 71.69 162 ARG A C 1
ATOM 1208 O O . ARG A 1 162 ? -42.362 -18.986 59.979 1.00 71.69 162 ARG A O 1
ATOM 1215 N N . PHE A 1 163 ? -40.643 -19.977 58.927 1.00 61.56 163 PHE A N 1
ATOM 1216 C CA . PHE A 1 163 ? -40.938 -21.327 59.427 1.00 61.56 163 PHE A CA 1
ATOM 1217 C C . PHE A 1 163 ? -40.334 -21.633 60.810 1.00 61.56 163 PHE A C 1
ATOM 1219 O O . PHE A 1 163 ? -40.896 -22.441 61.543 1.00 61.56 163 PHE A O 1
ATOM 1226 N N . GLY A 1 164 ? -39.257 -20.952 61.217 1.00 59.81 164 GLY A N 1
ATOM 1227 C CA . GLY A 1 164 ? -38.617 -21.111 62.532 1.00 59.81 164 GLY A CA 1
ATOM 1228 C C . GLY A 1 164 ? -39.308 -20.386 63.696 1.00 59.81 164 GLY A C 1
ATOM 1229 O O . GLY A 1 164 ? -38.862 -20.503 64.830 1.00 59.81 164 GLY A O 1
ATOM 1230 N N . ARG A 1 165 ? -40.395 -19.641 63.447 1.00 56.47 165 ARG A N 1
ATOM 1231 C CA . ARG A 1 165 ? -41.185 -18.941 64.483 1.00 56.47 165 ARG A CA 1
ATOM 1232 C C . ARG A 1 165 ? -42.351 -19.759 65.060 1.00 56.47 165 ARG A C 1
ATOM 1234 O O . ARG A 1 165 ? -43.208 -19.200 65.739 1.00 56.47 165 ARG A O 1
ATOM 1241 N N . ARG A 1 166 ? -42.391 -21.077 64.844 1.00 53.28 166 ARG A N 1
ATOM 1242 C CA . ARG A 1 166 ? -43.324 -21.966 65.554 1.00 53.28 166 ARG A CA 1
ATOM 1243 C C . ARG A 1 166 ? -42.688 -22.419 66.871 1.00 53.28 166 ARG A C 1
ATOM 1245 O O . ARG A 1 166 ? -41.964 -23.406 66.905 1.00 53.28 166 ARG A O 1
ATOM 1252 N N . HIS A 1 167 ? -42.925 -21.650 67.932 1.00 46.00 167 HIS A N 1
ATOM 1253 C CA . HIS A 1 167 ? -42.597 -22.041 69.305 1.00 46.00 167 HIS A CA 1
ATOM 1254 C C . HIS A 1 167 ? -43.395 -23.291 69.729 1.00 46.00 167 HIS A C 1
ATOM 1256 O O . HIS A 1 167 ? -44.505 -23.501 69.229 1.00 46.00 167 HIS A O 1
ATOM 1262 N N . PRO A 1 168 ? -42.828 -24.123 70.623 1.00 49.53 168 PRO A N 1
ATOM 1263 C CA . PRO A 1 168 ? -43.398 -25.401 71.022 1.00 49.53 168 PRO A CA 1
ATOM 1264 C C . PRO A 1 168 ? -44.711 -25.182 71.770 1.00 49.53 168 PRO A C 1
ATOM 1266 O O . PRO A 1 168 ? -44.819 -24.292 72.614 1.00 49.53 168 PRO A O 1
ATOM 1269 N N . PHE A 1 169 ? -45.708 -26.010 71.465 1.00 49.84 169 PHE A N 1
ATOM 1270 C CA . PHE A 1 169 ? -46.912 -26.086 72.276 1.00 49.84 169 PHE A CA 1
ATOM 1271 C C . PHE A 1 169 ? -46.525 -26.630 73.653 1.00 49.84 169 PHE A C 1
ATOM 1273 O O . PHE A 1 169 ? -46.045 -27.755 73.789 1.00 49.84 169 PHE A O 1
ATOM 1280 N N . LEU A 1 170 ? -46.717 -25.780 74.654 1.00 53.25 170 LEU A N 1
ATOM 1281 C CA . LEU A 1 170 ? -46.680 -26.083 76.071 1.00 53.25 170 LEU A CA 1
ATOM 1282 C C . LEU A 1 170 ? -47.814 -27.089 76.366 1.00 53.25 170 LEU A C 1
ATOM 1284 O O . LEU A 1 170 ? -48.972 -26.701 76.489 1.00 53.25 170 LEU A O 1
ATOM 1288 N N . GLY A 1 171 ? -47.509 -28.385 76.410 1.00 51.72 171 GLY A N 1
ATOM 1289 C CA . GLY A 1 171 ? -48.297 -29.358 77.176 1.00 51.72 171 GLY A CA 1
ATOM 1290 C C . GLY A 1 171 ? -47.625 -29.497 78.540 1.00 51.72 171 GLY A C 1
ATOM 1291 O O . GLY A 1 171 ? -46.403 -29.494 78.606 1.00 51.72 171 GLY A O 1
ATOM 1292 N N . GLY A 1 172 ? -48.288 -29.571 79.680 1.00 53.66 172 GLY A N 1
ATOM 1293 C CA . GLY A 1 172 ? -49.685 -29.780 80.037 1.00 53.66 172 GLY A CA 1
ATOM 1294 C C . GLY A 1 172 ? -49.639 -30.200 81.513 1.00 53.66 172 GLY A C 1
ATOM 1295 O O . GLY A 1 172 ? -48.706 -30.890 81.916 1.00 53.66 172 GLY A O 1
ATOM 1296 N N . ALA A 1 173 ? -50.566 -29.703 82.325 1.00 44.53 173 ALA A N 1
ATOM 1297 C CA . ALA A 1 173 ? -50.620 -29.915 83.771 1.00 44.53 173 ALA A CA 1
ATOM 1298 C C . ALA A 1 173 ? -50.721 -31.397 84.190 1.00 44.53 173 ALA A C 1
ATOM 1300 O O . ALA A 1 173 ? -51.458 -32.146 83.550 1.00 44.53 173 ALA A O 1
ATOM 1301 N N . ALA A 1 174 ? -50.057 -31.758 85.295 1.00 43.09 174 ALA A N 1
ATOM 1302 C CA . ALA A 1 174 ? -50.587 -32.493 86.459 1.00 43.09 174 ALA A CA 1
ATOM 1303 C C . ALA A 1 174 ? -49.468 -32.706 87.490 1.00 43.09 174 ALA A C 1
ATOM 1305 O O . ALA A 1 174 ? -48.379 -33.166 87.081 1.00 43.09 174 ALA A O 1
#

Solvent-accessible surface area (backbone atoms only — not comparable to full-atom values): 10616 Å² total; per-residue (Å²): 141,86,86,84,82,81,84,80,84,83,76,82,79,81,78,80,68,86,72,79,77,77,69,89,64,75,77,74,80,76,68,83,76,69,43,52,30,58,24,58,53,88,66,35,34,34,41,38,41,44,56,80,38,39,36,40,36,40,34,22,29,56,88,76,66,46,60,40,66,84,60,46,64,50,38,31,50,70,88,38,81,47,78,61,41,78,76,53,74,21,30,32,42,30,77,49,97,56,65,77,72,78,44,79,32,54,33,40,36,38,42,37,47,97,89,53,73,49,76,25,57,32,52,37,55,39,72,85,76,89,72,76,54,69,65,58,49,57,55,51,53,51,51,52,53,50,51,53,51,50,53,50,52,51,50,53,51,50,50,49,57,66,66,68,66,70,73,81,84,84,80,78,92,130

Sequence (174 aa):
MGLTVLTLSLTPSSWAGPGHDHGDTPAMTEGAASPRFTAVSESFELVGILQGKQLTLYLDQSADNSPVPDARLELELAGQKIPVQAQGVGEFVVSLAQELPPGQHAVMVTVVTARETDLLAGELDLHEDEHSHAQTGLLAWLLYAGLALLILALSVWGLRRRFGRRHPFLGGAA